Protein AF-0000000083140734 (afdb_homodimer)

Solvent-accessible surface area (backbone atoms only — not comparable to full-atom values): 7459 Å² total; per-residue (Å²): 128,75,40,41,17,62,40,84,56,86,59,74,56,83,69,92,53,97,41,69,47,30,37,29,59,38,51,47,49,22,58,76,63,70,53,37,50,65,49,70,80,43,51,71,72,52,38,72,68,70,56,35,38,57,66,48,47,32,39,71,71,64,70,94,128,78,44,43,18,56,40,85,54,85,59,71,57,83,69,93,52,99,40,68,48,29,40,31,58,39,52,47,49,21,60,75,62,70,52,39,50,67,49,69,78,43,52,72,72,50,39,71,68,70,56,35,38,56,66,48,47,31,40,69,69,64,71,94

Structure (mmCIF, N/CA/C/O backbone):
data_AF-0000000083140734-model_v1
#
loop_
_entity.id
_entity.type
_entity.pdbx_description
1 polymer 'Cytosolic protein'
#
loop_
_atom_site.group_PDB
_atom_site.id
_atom_site.type_symbol
_atom_site.label_atom_id
_atom_site.label_alt_id
_atom_site.label_comp_id
_atom_site.label_asym_id
_atom_site.label_entity_id
_atom_site.label_seq_id
_atom_site.pdbx_PDB_ins_code
_atom_site.Cartn_x
_atom_site.Cartn_y
_atom_site.Cartn_z
_atom_site.occupancy
_atom_site.B_iso_or_equiv
_atom_site.auth_seq_id
_atom_site.auth_comp_id
_atom_site.auth_asym_id
_atom_site.auth_atom_id
_atom_site.pdbx_PDB_model_num
ATOM 1 N N . MET A 1 1 ? 3.059 18.875 15.391 1 32.5 1 MET A N 1
ATOM 2 C CA . MET A 1 1 ? 3.262 19.062 13.953 1 32.5 1 MET A CA 1
ATOM 3 C C . MET A 1 1 ? 2.398 18.109 13.141 1 32.5 1 MET A C 1
ATOM 5 O O . MET A 1 1 ? 2.484 16.891 13.32 1 32.5 1 MET A O 1
ATOM 9 N N . GLU A 1 2 ? 1.139 18.578 12.766 1 37.41 2 GLU A N 1
ATOM 10 C CA . GLU A 1 2 ? 0.227 17.781 11.945 1 37.41 2 GLU A CA 1
ATOM 11 C C . GLU A 1 2 ? 0.958 17.141 10.773 1 37.41 2 GLU A C 1
ATOM 13 O O . GLU A 1 2 ? 1.62 17.844 9.992 1 37.41 2 GLU A O 1
ATOM 18 N N . ILE A 1 3 ? 1.599 16.125 10.969 1 43.81 3 ILE A N 1
ATOM 19 C CA . ILE A 1 3 ? 2.227 15.508 9.805 1 43.81 3 ILE A CA 1
ATOM 20 C C . ILE A 1 3 ? 1.238 15.469 8.648 1 43.81 3 ILE A C 1
ATOM 22 O O . ILE A 1 3 ? 0.133 14.938 8.781 1 43.81 3 ILE A O 1
ATOM 26 N N . LYS A 1 4 ? 1.032 16.484 7.848 1 48.22 4 LYS A N 1
ATOM 27 C CA . LYS A 1 4 ? 0.263 16.594 6.613 1 48.22 4 LYS A CA 1
ATOM 28 C C . LYS A 1 4 ? 0.543 15.406 5.688 1 48.22 4 LYS A C 1
ATOM 30 O O . LYS A 1 4 ? 1.701 15.078 5.418 1 48.22 4 LYS A O 1
ATOM 35 N N . CYS A 1 5 ? -0.295 14.383 5.82 1 57 5 CYS A N 1
ATOM 36 C CA . CYS A 1 5 ? -0.163 13.367 4.785 1 57 5 CYS A CA 1
ATOM 37 C C . CYS A 1 5 ? -0.336 13.977 3.398 1 57 5 CYS A C 1
ATOM 39 O O . CYS A 1 5 ? -1.462 14.141 2.926 1 57 5 CYS A O 1
ATOM 41 N N . ASP A 1 6 ? 0.437 14.914 3.076 1 62.72 6 ASP A N 1
ATOM 42 C CA . ASP A 1 6 ? 0.19 15.562 1.79 1 62.72 6 ASP A CA 1
ATOM 43 C C . ASP A 1 6 ? 0.607 14.656 0.634 1 62.72 6 ASP A C 1
ATOM 45 O O . ASP A 1 6 ? 1.798 14.508 0.349 1 62.72 6 ASP A O 1
ATOM 49 N N . ASN A 1 7 ? -0.376 13.766 0.309 1 72.69 7 ASN A N 1
ATOM 50 C CA . ASN A 1 7 ? -0.121 13.109 -0.972 1 72.69 7 ASN A CA 1
ATOM 51 C C . ASN A 1 7 ? -0.003 14.133 -2.104 1 72.69 7 ASN A C 1
ATOM 53 O O . ASN A 1 7 ? -1.012 14.648 -2.586 1 72.69 7 ASN A O 1
ATOM 57 N N . LYS A 1 8 ? 1.14 14.492 -2.357 1 74.56 8 LYS A N 1
ATOM 58 C CA . LYS A 1 8 ? 1.364 15.445 -3.438 1 74.56 8 LYS A CA 1
ATOM 59 C C . LYS A 1 8 ? 1.229 14.781 -4.801 1 74.56 8 LYS A C 1
ATOM 61 O O . LYS A 1 8 ? 1.163 15.461 -5.828 1 74.56 8 LYS A O 1
ATOM 66 N N . ARG A 1 9 ? 1.072 13.5 -4.68 1 78.81 9 ARG A N 1
ATOM 67 C CA . ARG A 1 9 ? 0.926 12.75 -5.926 1 78.81 9 ARG A CA 1
ATOM 68 C C . ARG A 1 9 ? -0.543 12.477 -6.23 1 78.81 9 ARG A C 1
ATOM 70 O O . ARG A 1 9 ? -1.373 12.43 -5.32 1 78.81 9 ARG A O 1
ATOM 77 N N . ASN A 1 10 ? -0.714 12.359 -7.559 1 81.94 10 ASN A N 1
ATOM 78 C CA . ASN A 1 10 ? -2.064 11.992 -7.969 1 81.94 10 ASN A CA 1
ATOM 79 C C . ASN A 1 10 ? -2.406 10.562 -7.551 1 81.94 10 ASN A C 1
ATOM 81 O O . ASN A 1 10 ? -1.622 9.641 -7.773 1 81.94 10 ASN A O 1
ATOM 85 N N . CYS A 1 11 ? -3.438 10.523 -6.809 1 88.88 11 CYS A N 1
ATOM 86 C CA . CYS A 1 11 ? -4.027 9.219 -6.527 1 88.88 11 CYS A CA 1
ATOM 87 C C . CYS A 1 11 ? -4.785 8.695 -7.738 1 88.88 11 CYS A C 1
ATOM 89 O O . CYS A 1 11 ? -5.805 9.266 -8.133 1 88.88 11 CYS A O 1
ATOM 91 N N . PRO A 1 12 ? -4.367 7.633 -8.273 1 88.81 12 PRO A N 1
ATOM 92 C CA . PRO A 1 12 ? -4.902 7.199 -9.57 1 88.81 12 PRO A CA 1
ATOM 93 C C . PRO A 1 12 ? -6.199 6.406 -9.438 1 88.81 12 PRO A C 1
ATOM 95 O O . PRO A 1 12 ? -6.754 5.949 -10.438 1 88.81 12 PRO A O 1
ATOM 98 N N . CYS A 1 13 ? -6.688 6.273 -8.289 1 90.62 13 CYS A N 1
ATOM 99 C CA . CYS A 1 13 ? -7.918 5.508 -8.141 1 90.62 13 CYS A CA 1
ATOM 100 C C . CYS A 1 13 ? -9.062 6.172 -8.898 1 90.62 13 CYS A C 1
ATOM 102 O O . CYS A 1 13 ? -9.172 7.398 -8.922 1 90.62 13 CYS A O 1
ATOM 104 N N . THR A 1 14 ? -9.867 5.305 -9.477 1 84 14 THR A N 1
ATOM 105 C CA . THR A 1 14 ? -10.977 5.848 -10.258 1 84 14 THR A CA 1
ATOM 106 C C . THR A 1 14 ? -12.273 5.824 -9.445 1 84 14 THR A C 1
ATOM 108 O O . THR A 1 14 ? -13.25 6.477 -9.812 1 84 14 THR A O 1
ATOM 111 N N . TYR A 1 15 ? -12.148 5.062 -8.461 1 83.81 15 TYR A N 1
ATOM 112 C CA . TYR A 1 15 ? -13.281 5 -7.543 1 83.81 15 TYR A CA 1
ATOM 113 C C . TYR A 1 15 ? -13.281 6.195 -6.598 1 83.81 15 TYR A C 1
ATOM 115 O O . TYR A 1 15 ? -12.227 6.617 -6.113 1 83.81 15 TYR A O 1
ATOM 123 N N . ASP A 1 16 ? -14.555 6.777 -6.5 1 84.44 16 ASP A N 1
ATOM 124 C CA . ASP A 1 16 ? -14.688 7.871 -5.543 1 84.44 16 ASP A CA 1
ATOM 125 C C . ASP A 1 16 ? -14.75 7.344 -4.113 1 84.44 16 ASP A C 1
ATOM 127 O O . ASP A 1 16 ? -15.719 6.684 -3.729 1 84.44 16 ASP A O 1
ATOM 131 N N . CYS A 1 17 ? -13.664 7.535 -3.373 1 89.06 17 CYS A N 1
ATOM 132 C CA . CYS A 1 17 ? -13.617 7.09 -1.985 1 89.06 17 CYS A CA 1
ATOM 133 C C . CYS A 1 17 ? -13.266 8.242 -1.054 1 89.06 17 CYS A C 1
ATOM 135 O O . CYS A 1 17 ? -12.602 9.195 -1.465 1 89.06 17 CYS A O 1
ATOM 137 N N . PRO A 1 18 ? -13.727 8.164 0.2 1 89.25 18 PRO A N 1
ATOM 138 C CA . PRO A 1 18 ? -13.469 9.266 1.13 1 89.25 18 PRO A CA 1
ATOM 139 C C . PRO A 1 18 ? -12 9.383 1.512 1 89.25 18 PRO A C 1
ATOM 141 O O . PRO A 1 18 ? -11.594 10.383 2.117 1 89.25 18 PRO A O 1
ATOM 144 N N . ARG A 1 19 ? -11.211 8.461 1.058 1 89.56 19 ARG A N 1
ATOM 145 C CA . ARG A 1 19 ? -9.805 8.461 1.453 1 89.56 19 ARG A CA 1
ATOM 146 C C . ARG A 1 19 ? -8.906 8.812 0.273 1 89.56 19 ARG A C 1
ATOM 148 O O . ARG A 1 19 ? -7.691 8.594 0.326 1 89.56 19 ARG A O 1
ATOM 155 N N . HIS A 1 20 ? -9.539 9.281 -0.764 1 89.19 20 HIS A N 1
ATOM 156 C CA . HIS A 1 20 ? -8.766 9.672 -1.936 1 89.19 20 HIS A CA 1
ATOM 157 C C . HIS A 1 20 ? -7.707 10.711 -1.571 1 89.19 20 HIS A C 1
ATOM 159 O O . HIS A 1 20 ? -8.016 11.742 -0.975 1 89.19 20 HIS A O 1
ATOM 165 N N . GLY A 1 21 ? -6.434 10.305 -1.836 1 86.56 21 GLY A N 1
ATOM 166 C CA . GLY A 1 21 ? -5.34 11.242 -1.615 1 86.56 21 GLY A CA 1
ATOM 167 C C . GLY A 1 21 ? -4.879 11.289 -0.172 1 86.56 21 GLY A C 1
ATOM 168 O O . GLY A 1 21 ? -3.936 12.008 0.159 1 86.56 21 GLY A O 1
ATOM 169 N N . LYS A 1 22 ? -5.566 10.547 0.668 1 88 22 LYS A N 1
ATOM 170 C CA . LYS A 1 22 ? -5.211 10.461 2.082 1 88 22 LYS A CA 1
ATOM 171 C C . LYS A 1 22 ? -4.547 9.125 2.406 1 88 22 LYS A C 1
ATOM 173 O O . LYS A 1 22 ? -5.176 8.242 2.992 1 88 22 LYS A O 1
ATOM 178 N N . CYS A 1 23 ? -3.359 9.094 2.207 1 92.25 23 CYS A N 1
ATOM 179 C CA . CYS A 1 23 ? -2.633 7.828 2.195 1 92.25 23 CYS A CA 1
ATOM 180 C C . CYS A 1 23 ? -2.701 7.145 3.557 1 92.25 23 CYS A C 1
ATOM 182 O O . CYS A 1 23 ? -2.84 5.922 3.637 1 92.25 23 CYS A O 1
ATOM 184 N N . CYS A 1 24 ? -2.557 7.906 4.648 1 91.12 24 CYS A N 1
ATOM 185 C CA . CYS A 1 24 ? -2.617 7.289 5.969 1 91.12 24 CYS A CA 1
ATOM 186 C C . CYS A 1 24 ? -3.967 6.617 6.195 1 91.12 24 CYS A C 1
ATOM 188 O O . CYS A 1 24 ? -4.027 5.477 6.656 1 91.12 24 CYS A O 1
ATOM 190 N N . ALA A 1 25 ? -4.938 7.309 5.844 1 90.12 25 ALA A N 1
ATOM 191 C CA . ALA A 1 25 ? -6.273 6.742 6.012 1 90.12 25 ALA A CA 1
ATOM 192 C C . ALA A 1 25 ? -6.508 5.582 5.047 1 90.12 25 ALA A C 1
ATOM 194 O O . ALA A 1 25 ? -7.145 4.59 5.406 1 90.12 25 ALA A O 1
ATOM 195 N N . CYS A 1 26 ? -6.039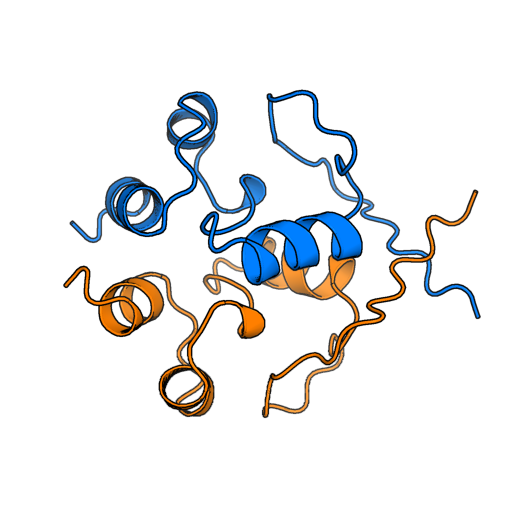 5.699 3.826 1 92.69 26 CYS A N 1
ATOM 196 C CA . CYS A 1 26 ? -6.184 4.676 2.795 1 92.69 26 CYS A 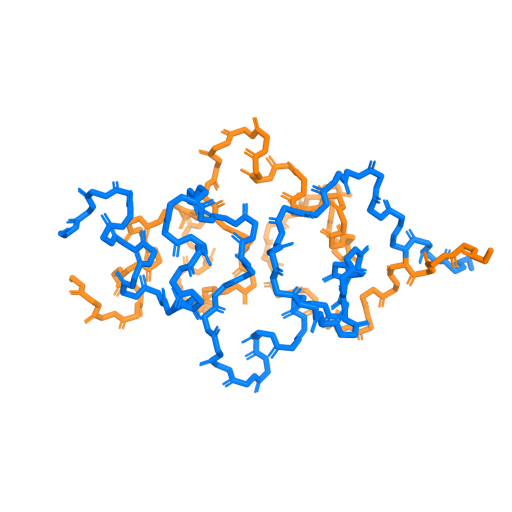CA 1
ATOM 197 C C . CYS A 1 26 ? -5.457 3.395 3.191 1 92.69 26 CYS A C 1
ATOM 199 O O . CYS A 1 26 ? -6.055 2.316 3.197 1 92.69 26 CYS A O 1
ATOM 201 N N . VAL A 1 27 ? -4.266 3.572 3.594 1 93.88 27 VAL A N 1
ATOM 202 C CA . VAL A 1 27 ? -3.453 2.434 4.008 1 93.88 27 VAL A CA 1
ATOM 203 C C . VAL A 1 27 ? -4.082 1.767 5.227 1 93.88 27 VAL A C 1
ATOM 205 O O . VAL A 1 27 ? -4.246 0.544 5.262 1 93.88 27 VAL A O 1
ATOM 208 N N . ALA A 1 28 ? -4.465 2.521 6.152 1 91.56 28 ALA A N 1
ATOM 209 C CA . ALA A 1 28 ? -5.078 1.973 7.359 1 91.56 28 ALA A CA 1
ATOM 210 C C . ALA A 1 28 ? -6.34 1.181 7.02 1 91.56 28 ALA A C 1
ATOM 212 O O . ALA A 1 28 ? -6.566 0.101 7.57 1 91.56 28 ALA A O 1
ATOM 213 N N . HIS A 1 29 ? -7.117 1.708 6.191 1 93.31 29 HIS A N 1
ATOM 214 C CA . HIS A 1 29 ? -8.359 1.045 5.816 1 93.31 29 HIS A CA 1
ATOM 215 C C . HIS A 1 29 ? -8.094 -0.32 5.191 1 93.31 29 HIS A C 1
ATOM 217 O O . HIS A 1 29 ? -8.719 -1.313 5.562 1 93.31 29 HIS A O 1
ATOM 223 N N . HIS A 1 30 ? -7.238 -0.376 4.227 1 95.69 30 HIS A N 1
ATOM 224 C CA . HIS A 1 30 ? -6.926 -1.627 3.545 1 95.69 30 HIS A CA 1
ATOM 225 C C . HIS A 1 30 ? -6.305 -2.637 4.504 1 95.69 30 HIS A C 1
ATOM 227 O O . HIS A 1 30 ? -6.633 -3.824 4.461 1 95.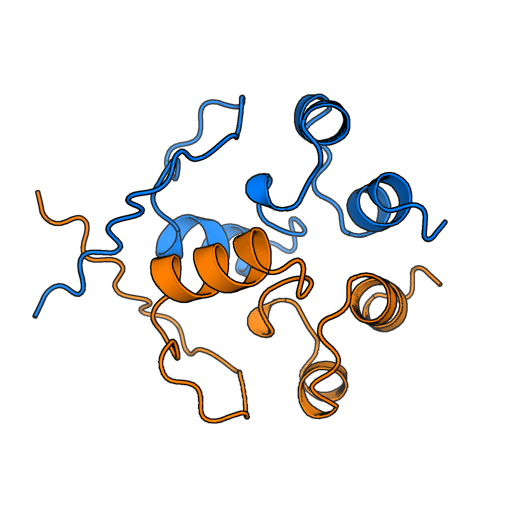69 30 HIS A O 1
ATOM 233 N N . ARG A 1 31 ? -5.488 -2.166 5.367 1 92.75 31 ARG A N 1
ATOM 234 C CA . ARG A 1 31 ? -4.879 -3.043 6.363 1 92.75 31 ARG A CA 1
ATOM 235 C C . ARG A 1 31 ? -5.93 -3.584 7.328 1 92.75 31 ARG A C 1
ATOM 237 O O . ARG A 1 31 ? -5.984 -4.789 7.582 1 92.75 31 ARG A O 1
ATOM 244 N N . ASP A 1 32 ? -6.738 -2.73 7.812 1 91.56 32 ASP A N 1
ATOM 245 C CA . ASP A 1 32 ? -7.621 -3.051 8.93 1 91.56 32 ASP A CA 1
ATOM 246 C C . ASP A 1 32 ? -8.797 -3.912 8.477 1 91.56 32 ASP A C 1
ATOM 248 O O . ASP A 1 32 ? -9.391 -4.641 9.273 1 91.56 32 ASP A O 1
ATOM 252 N N . HIS A 1 33 ? -9.078 -3.877 7.238 1 94.06 33 HIS A N 1
ATOM 253 C CA . HIS A 1 33 ? -10.258 -4.59 6.766 1 94.06 33 HIS A CA 1
ATOM 254 C C . HIS A 1 33 ? -9.867 -5.762 5.871 1 94.06 33 HIS A C 1
ATOM 256 O O . HIS A 1 33 ? -10.727 -6.395 5.258 1 94.06 33 HIS A O 1
ATOM 262 N N . ASN A 1 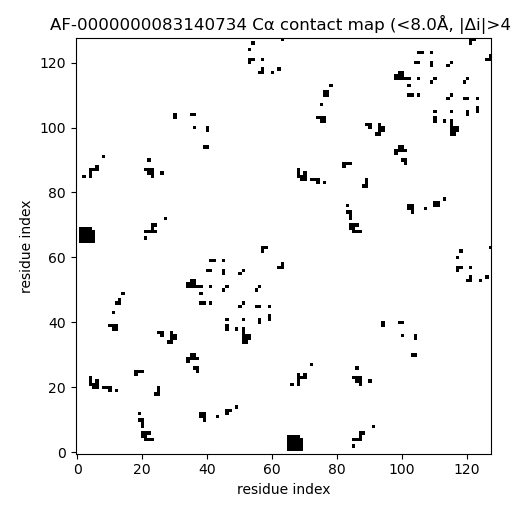34 ? -8.586 -5.977 5.707 1 92.44 34 ASN A N 1
ATOM 263 C CA . ASN A 1 34 ? -8.086 -7.043 4.848 1 92.44 34 ASN A CA 1
ATOM 264 C C . ASN A 1 34 ? -8.633 -6.926 3.428 1 92.44 34 ASN A C 1
ATOM 266 O O . ASN A 1 34 ? -9.125 -7.902 2.865 1 92.44 34 ASN A O 1
ATOM 270 N N . GLU A 1 35 ? -8.68 -5.707 2.984 1 94.06 35 GLU A N 1
ATOM 271 C CA . GLU A 1 35 ? -9.203 -5.406 1.654 1 94.06 35 GLU A CA 1
ATOM 272 C C . GLU A 1 35 ? -8.078 -5.262 0.636 1 94.06 35 GLU A C 1
ATOM 274 O O . GLU A 1 35 ? -8.141 -4.41 -0.251 1 94.06 35 GLU A O 1
ATOM 279 N N . GLY A 1 36 ? -6.965 -6.016 0.837 1 96.62 36 GLY A N 1
ATOM 280 C CA . GLY A 1 36 ? -5.848 -5.969 -0.093 1 96.62 36 GLY A CA 1
ATOM 281 C C . GLY A 1 36 ? -4.977 -4.738 0.08 1 96.62 36 GLY A C 1
ATOM 282 O O . GLY A 1 36 ? -4.652 -4.355 1.206 1 96.62 36 GLY A O 1
ATOM 283 N N . VAL A 1 37 ? -4.531 -4.234 -1.13 1 98 37 VAL A N 1
ATOM 284 C CA . VAL A 1 37 ? -3.609 -3.102 -1.085 1 98 37 VAL A CA 1
ATOM 285 C C . VAL A 1 37 ? -4.223 -1.906 -1.81 1 98 37 VAL A C 1
ATOM 287 O O . VAL A 1 37 ? -5.172 -2.061 -2.582 1 98 37 VAL A O 1
ATOM 290 N N . PRO A 1 38 ? -3.721 -0.705 -1.53 1 96.31 38 PRO A N 1
ATOM 291 C CA . PRO A 1 38 ? -4.238 0.481 -2.219 1 96.31 38 PRO A CA 1
ATOM 292 C C . PRO A 1 38 ? -4.23 0.333 -3.738 1 96.31 38 PRO A C 1
ATOM 294 O O . PRO A 1 38 ? -3.316 -0.279 -4.297 1 96.31 38 PRO A O 1
ATOM 297 N N . GLY A 1 39 ? -5.203 0.939 -4.32 1 96.5 39 GLY A N 1
ATOM 298 C CA . GLY A 1 39 ? -5.383 0.841 -5.762 1 96.5 39 GLY A CA 1
ATOM 299 C C . GLY A 1 39 ? -4.207 1.39 -6.547 1 96.5 39 GLY A C 1
ATOM 300 O O . GLY A 1 39 ? -3.955 0.962 -7.676 1 96.5 39 GLY A O 1
ATOM 301 N N . CYS A 1 40 ? -3.445 2.246 -5.91 1 95.5 40 CYS A N 1
ATOM 302 C CA . CYS A 1 40 ? -2.375 2.928 -6.625 1 95.5 40 CYS A CA 1
ATOM 303 C C . CYS A 1 40 ? -1.205 1.986 -6.887 1 95.5 40 CYS A C 1
ATOM 305 O O . CYS A 1 40 ? -0.244 2.354 -7.562 1 95.5 40 CYS A O 1
ATOM 307 N N . PHE A 1 41 ? -1.28 0.752 -6.449 1 97.06 41 PHE A N 1
ATOM 308 C CA . PHE A 1 41 ? -0.236 -0.231 -6.711 1 97.06 41 PHE A CA 1
ATOM 309 C C . PHE A 1 41 ? -0.601 -1.104 -7.906 1 97.06 41 PHE A C 1
ATOM 311 O O . PHE A 1 41 ? 0.202 -1.931 -8.344 1 97.06 41 PHE A O 1
ATOM 318 N N . PHE A 1 42 ? -1.78 -0.894 -8.438 1 97 42 PHE A N 1
ATOM 319 C CA . PHE A 1 42 ? -2.27 -1.639 -9.586 1 97 42 PHE A CA 1
ATOM 320 C C . PHE A 1 42 ? -2.041 -0.855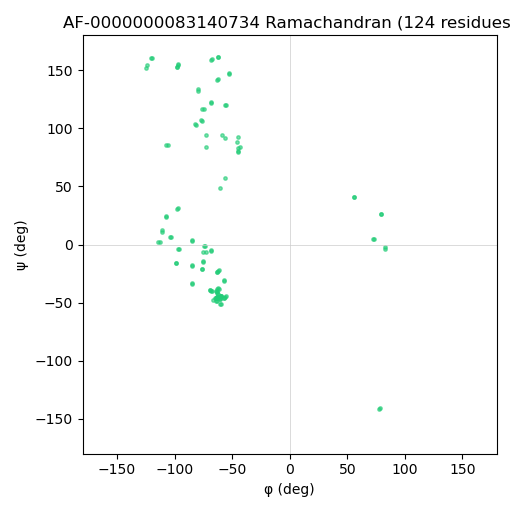 -10.875 1 97 42 PHE A C 1
ATOM 322 O O . PHE A 1 42 ? -1.909 0.371 -10.844 1 97 42 PHE A O 1
ATOM 329 N N . SER A 1 43 ? -1.948 -1.645 -11.969 1 96.06 43 SER A N 1
ATOM 330 C CA . SER A 1 43 ? -2.043 -0.958 -13.25 1 96.06 43 SER A CA 1
ATOM 331 C C . SER A 1 43 ? -3.395 -0.272 -13.414 1 96.06 43 SER A C 1
ATOM 333 O O . SER A 1 43 ? -4.352 -0.6 -12.711 1 96.06 43 SER A O 1
ATOM 335 N N . LYS A 1 44 ? -3.371 0.624 -14.32 1 94.38 44 LYS A N 1
ATOM 336 C CA . LYS A 1 44 ? -4.621 1.324 -14.594 1 94.38 44 LYS A CA 1
ATOM 337 C C . LYS A 1 44 ? -5.738 0.343 -14.945 1 94.38 44 LYS A C 1
ATOM 339 O O . LYS A 1 44 ? -6.867 0.48 -14.469 1 94.38 44 LYS A O 1
ATOM 344 N N . GLU A 1 45 ? -5.422 -0.607 -15.781 1 96.06 45 GLU A N 1
ATOM 345 C CA . GLU A 1 45 ? -6.41 -1.587 -16.234 1 96.06 45 GLU A CA 1
ATOM 346 C C . GLU A 1 45 ? -6.898 -2.445 -15.07 1 96.06 45 GLU A C 1
ATOM 348 O O . GLU A 1 45 ? -8.102 -2.666 -14.922 1 96.06 45 GLU A O 1
ATOM 353 N N . ALA A 1 46 ? -6.051 -2.889 -14.32 1 96.75 46 ALA A N 1
ATOM 354 C CA . ALA A 1 46 ? -6.43 -3.73 -13.188 1 96.75 46 ALA A CA 1
ATOM 355 C C . ALA A 1 46 ? -7.203 -2.932 -12.141 1 96.75 46 ALA A C 1
ATOM 357 O O . ALA A 1 46 ? -8.195 -3.414 -11.594 1 96.75 46 ALA A O 1
ATOM 358 N N . GLU A 1 47 ? -6.766 -1.639 -11.875 1 96.5 47 GLU A N 1
ATOM 359 C CA . GLU A 1 47 ? -7.438 -0.795 -10.891 1 96.5 47 GLU A CA 1
ATOM 360 C C . GLU A 1 47 ? -8.875 -0.504 -11.305 1 96.5 47 GLU A C 1
ATOM 362 O O . GLU A 1 47 ? -9.758 -0.375 -10.453 1 96.5 47 GLU A O 1
ATOM 367 N N . ALA A 1 48 ? -9.141 -0.592 -12.562 1 94.62 48 ALA A N 1
ATOM 368 C CA . ALA A 1 48 ? -10.461 -0.252 -13.086 1 94.62 48 ALA A CA 1
ATOM 369 C C . ALA A 1 48 ? -11.477 -1.351 -12.766 1 94.62 48 ALA A C 1
ATOM 371 O O . ALA A 1 48 ? -12.688 -1.131 -12.852 1 94.62 48 ALA A O 1
ATOM 372 N N . THR A 1 49 ? -10.992 -2.473 -12.383 1 95.75 49 THR A N 1
ATOM 373 C CA . THR A 1 49 ? -11.898 -3.561 -12.016 1 95.75 49 THR A CA 1
ATOM 374 C C . THR A 1 49 ? -12.328 -3.436 -10.562 1 95.75 49 THR A C 1
ATOM 376 O O . THR A 1 49 ? -13.273 -4.102 -10.133 1 95.75 49 THR A O 1
ATOM 379 N N . TYR A 1 50 ? -11.648 -2.691 -9.75 1 94.88 50 TYR A N 1
ATOM 380 C CA . TYR A 1 50 ? -11.906 -2.41 -8.344 1 94.88 50 TYR A CA 1
ATOM 381 C C . TYR A 1 50 ? -11.594 -3.625 -7.477 1 94.88 50 TYR A C 1
ATOM 383 O O . TYR A 1 50 ? -11.883 -3.633 -6.277 1 94.88 50 TYR A O 1
ATOM 391 N N . ASP A 1 51 ? -11.055 -4.672 -8.125 1 96.19 51 ASP A N 1
ATOM 392 C CA . ASP A 1 51 ? -10.547 -5.789 -7.344 1 96.19 51 ASP A CA 1
ATOM 393 C C . ASP A 1 51 ? -9.133 -5.5 -6.828 1 96.19 51 ASP A C 1
ATOM 395 O O . ASP A 1 51 ? -8.156 -5.656 -7.562 1 96.19 51 ASP A O 1
ATOM 399 N N . ARG A 1 52 ? -9.055 -5.18 -5.57 1 96.94 52 ARG A N 1
ATOM 400 C CA . ARG A 1 52 ? -7.77 -4.773 -5.016 1 96.94 52 ARG A CA 1
ATOM 401 C C . ARG A 1 52 ? -7.199 -5.855 -4.105 1 96.94 52 ARG A C 1
ATOM 403 O O . ARG A 1 52 ? -6.383 -5.57 -3.229 1 96.94 52 ARG A O 1
ATOM 410 N N . SER A 1 53 ? -7.629 -7.102 -4.355 1 97.88 53 SER A N 1
ATOM 411 C CA . SER A 1 53 ? -7.113 -8.242 -3.613 1 97.88 53 SER A CA 1
ATOM 412 C C . SER A 1 53 ? -5.648 -8.508 -3.953 1 97.88 53 SER A C 1
ATOM 414 O O . SER A 1 53 ? -5.168 -8.102 -5.012 1 97.88 53 SER A O 1
ATOM 416 N N . ILE A 1 54 ? -5.062 -9.156 -3.109 1 98.06 54 ILE A N 1
ATOM 417 C CA . ILE A 1 54 ? -3.67 -9.523 -3.35 1 98.06 54 ILE A CA 1
ATOM 418 C C . ILE A 1 54 ? -3.576 -10.43 -4.574 1 98.06 54 ILE A C 1
ATOM 420 O O . ILE A 1 54 ? -2.629 -10.336 -5.355 1 98.06 54 ILE A O 1
ATOM 424 N N . LYS A 1 55 ? -4.512 -11.336 -4.688 1 98.19 55 LYS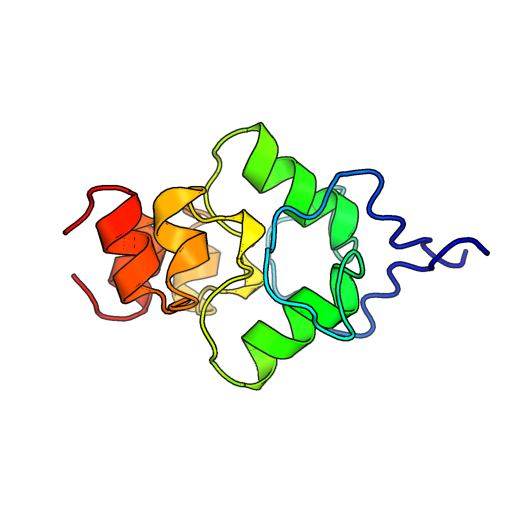 A N 1
ATOM 425 C CA . LYS A 1 55 ? -4.547 -12.195 -5.867 1 98.19 55 LYS A CA 1
ATOM 426 C C . LYS A 1 55 ? -4.633 -11.367 -7.148 1 98.19 55 LYS A C 1
ATOM 428 O O . LYS A 1 55 ? -3.922 -11.648 -8.117 1 98.19 55 LYS A O 1
ATOM 433 N N . ALA A 1 56 ? -5.48 -10.422 -7.152 1 98.31 56 ALA A N 1
ATOM 434 C CA . ALA A 1 56 ? -5.609 -9.555 -8.32 1 98.31 56 ALA A CA 1
ATOM 435 C C . ALA A 1 56 ? -4.312 -8.789 -8.578 1 98.31 56 ALA A C 1
ATOM 437 O O . ALA A 1 56 ? -3.938 -8.578 -9.734 1 98.31 56 ALA A O 1
ATOM 438 N N . LEU A 1 57 ? -3.65 -8.383 -7.508 1 98.31 57 LEU A N 1
ATOM 439 C CA . LEU A 1 57 ? -2.367 -7.703 -7.656 1 98.31 57 LEU A CA 1
ATOM 440 C C . LEU A 1 57 ? -1.333 -8.633 -8.289 1 98.31 57 LEU A C 1
ATOM 442 O O . LEU A 1 57 ? -0.597 -8.227 -9.188 1 98.31 57 LEU A O 1
ATOM 446 N N . ALA A 1 58 ? -1.325 -9.805 -7.793 1 98.06 58 ALA A N 1
ATOM 447 C CA . ALA A 1 58 ? -0.383 -10.789 -8.32 1 98.06 58 ALA A CA 1
ATOM 448 C C . ALA A 1 58 ? -0.632 -11.047 -9.805 1 98.06 58 ALA A C 1
ATOM 450 O O . ALA A 1 58 ? 0.312 -11.141 -10.594 1 98.06 58 ALA A O 1
ATOM 451 N N . LYS A 1 59 ? -1.798 -11.195 -10.164 1 98.5 59 LYS A N 1
ATOM 452 C CA . LYS A 1 59 ? -2.156 -11.375 -11.57 1 98.5 59 LYS A CA 1
ATOM 453 C C . LYS A 1 59 ? -1.738 -10.172 -12.406 1 98.5 59 LYS A C 1
ATOM 455 O O . LYS A 1 59 ? -1.161 -10.32 -13.484 1 98.5 59 LYS A O 1
ATOM 460 N N . ASP A 1 60 ? -2.039 -9.031 -11.93 1 98.06 60 ASP A N 1
ATOM 461 C CA . ASP A 1 60 ? -1.746 -7.777 -12.617 1 98.06 60 ASP A CA 1
ATOM 462 C C . ASP A 1 60 ? -0.254 -7.648 -12.914 1 98.06 60 ASP A C 1
ATOM 464 O O . ASP A 1 60 ? 0.135 -7.051 -13.914 1 98.06 60 ASP A O 1
ATOM 468 N N . HIS A 1 61 ? 0.559 -8.242 -12.047 1 97.5 61 HIS A N 1
ATOM 469 C CA . HIS A 1 61 ? 2.004 -8.102 -12.188 1 97.5 61 HIS A CA 1
ATOM 470 C C . HIS A 1 61 ? 2.631 -9.367 -12.758 1 97.5 61 HIS A C 1
ATOM 472 O O . HIS A 1 61 ? 3.854 -9.531 -12.719 1 97.5 61 HIS A O 1
ATOM 478 N N . GLY A 1 62 ? 1.804 -10.305 -13.148 1 96.44 62 GLY A N 1
ATOM 479 C CA . GLY A 1 62 ? 2.281 -11.453 -13.906 1 96.44 62 GLY A CA 1
ATOM 480 C C . GLY A 1 62 ? 2.934 -12.508 -13.031 1 96.44 62 GLY A C 1
ATOM 481 O O . GLY A 1 62 ? 3.807 -13.25 -13.5 1 96.44 62 GLY A O 1
ATOM 482 N N . ILE A 1 63 ? 2.527 -12.508 -11.867 1 95.88 63 ILE A N 1
ATOM 483 C CA . ILE A 1 63 ? 3.066 -13.516 -10.961 1 95.88 63 ILE A CA 1
ATOM 484 C C . ILE A 1 63 ? 2.27 -14.812 -11.094 1 95.88 63 ILE A C 1
ATOM 486 O O . ILE A 1 63 ? 2.826 -15.906 -10.969 1 95.88 63 ILE A O 1
ATOM 490 N N . ILE A 1 64 ? 1.062 -14.688 -11.359 1 94.81 64 ILE A N 1
ATOM 491 C CA . ILE A 1 64 ? 0.18 -15.828 -11.594 1 94.81 64 ILE A CA 1
ATOM 492 C C . ILE A 1 64 ? -0.729 -15.539 -12.789 1 94.81 64 ILE A C 1
ATOM 494 O O . ILE A 1 64 ? -0.917 -14.375 -13.164 1 94.81 64 ILE A O 1
ATOM 498 N N . MET B 1 1 ? -5.812 23.172 4.23 1 32.66 1 MET B N 1
ATOM 499 C CA . MET B 1 1 ? -5.887 22.234 5.336 1 32.66 1 MET B CA 1
ATOM 500 C C . MET B 1 1 ? -4.824 21.141 5.199 1 32.66 1 MET B C 1
ATOM 502 O O . MET B 1 1 ? -4.766 20.453 4.184 1 32.66 1 MET B O 1
ATOM 506 N N . GLU B 1 2 ? -3.615 21.391 5.828 1 37.06 2 GLU B N 1
ATOM 507 C CA . GLU B 1 2 ? -2.512 20.438 5.828 1 37.06 2 GLU B CA 1
ATOM 508 C C . GLU B 1 2 ? -3.004 19.016 6.125 1 37.06 2 GLU B C 1
ATOM 510 O O . GLU B 1 2 ? -3.668 18.797 7.137 1 37.06 2 GLU B O 1
ATOM 515 N N . ILE B 1 3 ? -3.52 18.359 5.215 1 43.12 3 ILE B N 1
ATOM 516 C CA . ILE B 1 3 ? -3.912 16.984 5.508 1 43.12 3 ILE B CA 1
ATOM 517 C C . ILE B 1 3 ? -2.812 16.297 6.312 1 43.12 3 ILE B C 1
ATOM 519 O O . ILE B 1 3 ? -1.655 16.25 5.883 1 43.12 3 ILE B O 1
ATOM 523 N N . LYS B 1 4 ? -2.689 16.391 7.605 1 47.56 4 LYS B N 1
ATOM 524 C CA . LYS B 1 4 ? -1.819 15.664 8.523 1 47.56 4 LYS B CA 1
ATOM 525 C C . LYS B 1 4 ? -1.837 14.164 8.227 1 47.56 4 LYS B C 1
ATOM 527 O O . LYS B 1 4 ? -2.902 13.547 8.188 1 47.56 4 LYS B O 1
ATOM 532 N N . CYS B 1 5 ? -0.931 13.758 7.32 1 55.94 5 CYS B N 1
ATOM 533 C CA . CYS B 1 5 ? -0.825 12.312 7.148 1 55.94 5 CYS B CA 1
ATOM 534 C C . CYS B 1 5 ? -0.411 11.641 8.453 1 55.94 5 CYS B C 1
ATOM 536 O O . CYS B 1 5 ? 0.78 11.445 8.703 1 55.94 5 CYS B O 1
ATOM 538 N N . ASP B 1 6 ? -1.055 11.953 9.531 1 60.94 6 ASP B N 1
ATOM 539 C CA . ASP B 1 6 ? -0.597 11.336 10.781 1 60.94 6 ASP B CA 1
ATOM 540 C C . ASP B 1 6 ? -0.968 9.859 10.828 1 60.94 6 ASP B C 1
ATOM 542 O O . ASP B 1 6 ? -2.15 9.50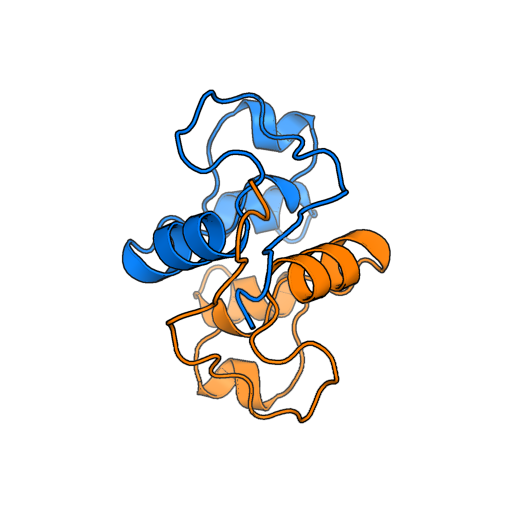8 10.852 1 60.94 6 ASP B O 1
ATOM 546 N N . ASN B 1 7 ? 0.028 9.078 10.383 1 70.44 7 ASN B N 1
ATOM 547 C CA . ASN B 1 7 ? -0.153 7.664 10.695 1 70.44 7 ASN B CA 1
ATOM 548 C C . ASN B 1 7 ? -0.336 7.434 12.195 1 70.44 7 ASN B C 1
ATOM 550 O O . ASN B 1 7 ? 0.634 7.461 12.953 1 70.44 7 ASN B O 1
ATOM 554 N N . LYS B 1 8 ? -1.515 7.441 12.57 1 73.81 8 LYS B N 1
ATOM 555 C CA . LYS B 1 8 ? -1.791 7.199 13.984 1 73.81 8 LYS B CA 1
ATOM 556 C C . LYS B 1 8 ? -1.567 5.73 14.336 1 73.81 8 LYS B C 1
ATOM 558 O O . LYS B 1 8 ? -1.516 5.375 15.516 1 73.81 8 LYS B O 1
ATOM 563 N N . ARG B 1 9 ? -1.319 5.035 13.281 1 77.19 9 ARG B N 1
ATOM 564 C CA . ARG B 1 9 ? -1.087 3.613 13.508 1 77.19 9 ARG B CA 1
ATOM 565 C C . ARG B 1 9 ? 0.406 3.303 13.555 1 77.19 9 ARG B C 1
ATOM 567 O O . ARG B 1 9 ? 1.214 4.027 12.969 1 77.19 9 ARG B O 1
ATOM 574 N N . ASN B 1 10 ? 0.605 2.225 14.32 1 81.56 10 ASN B N 1
ATOM 575 C CA . ASN B 1 10 ? 1.988 1.759 14.344 1 81.56 10 ASN B CA 1
ATOM 576 C C . ASN B 1 10 ? 2.412 1.184 13 1 81.56 10 ASN B C 1
ATOM 578 O O . ASN B 1 10 ? 1.694 0.373 12.414 1 81.56 10 ASN B O 1
ATOM 582 N N . CYS B 1 11 ? 3.424 1.773 12.539 1 88.69 11 CYS B N 1
ATOM 583 C CA . CYS B 1 11 ? 4.086 1.19 11.383 1 88.69 11 CYS B CA 1
ATOM 584 C C . CYS B 1 11 ? 4.918 -0.025 11.781 1 88.69 11 CYS B C 1
ATOM 586 O O . CYS B 1 11 ? 5.914 0.105 12.492 1 88.69 11 CYS B O 1
ATOM 588 N N . PRO B 1 12 ? 4.59 -1.146 11.305 1 89 12 PRO B N 1
ATOM 589 C CA . PRO B 1 12 ? 5.191 -2.377 11.828 1 89 12 PRO B CA 1
ATOM 590 C C . PRO B 1 12 ? 6.531 -2.701 11.172 1 89 12 PRO B C 1
ATOM 592 O O . PRO B 1 12 ? 7.145 -3.725 11.492 1 89 12 PRO B O 1
ATOM 595 N N . CYS B 1 13 ? 6.98 -1.878 10.359 1 90.69 13 CYS B N 1
ATOM 596 C CA . CYS B 1 13 ? 8.258 -2.182 9.711 1 90.69 13 CYS B CA 1
ATOM 597 C C . CYS B 1 13 ? 9.383 -2.256 10.734 1 90.69 13 CYS B C 1
ATOM 599 O O . CYS B 1 13 ? 9.414 -1.471 11.688 1 90.69 13 CYS B O 1
ATOM 601 N N . THR B 1 14 ? 10.258 -3.215 10.477 1 84.44 14 THR B N 1
ATOM 602 C CA . THR B 1 14 ? 11.359 -3.383 11.422 1 84.44 14 THR B CA 1
ATOM 603 C C . THR B 1 14 ? 12.625 -2.697 10.914 1 84.44 14 THR B C 1
ATOM 605 O O . THR B 1 14 ? 13.57 -2.49 11.672 1 84.44 14 THR B O 1
ATOM 608 N N . TYR B 1 15 ? 12.508 -2.451 9.68 1 84.19 15 TYR B N 1
ATOM 609 C CA . TYR B 1 15 ? 13.609 -1.712 9.062 1 84.19 15 TYR B CA 1
ATOM 610 C C . TYR B 1 15 ? 13.492 -0.222 9.367 1 84.19 15 TYR B C 1
ATOM 612 O O . TYR B 1 15 ? 12.398 0.348 9.312 1 84.19 15 TYR B O 1
ATOM 620 N N . ASP B 1 16 ? 14.703 0.314 9.812 1 84.25 16 ASP B N 1
ATOM 621 C CA . ASP B 1 16 ? 14.727 1.756 10.047 1 84.25 16 ASP B CA 1
ATOM 622 C C . ASP B 1 16 ? 14.812 2.518 8.727 1 84.25 16 ASP B C 1
ATOM 624 O O . ASP B 1 16 ? 15.836 2.455 8.031 1 84.25 16 ASP B O 1
ATOM 628 N N . CYS B 1 17 ? 13.695 3.139 8.336 1 89.31 17 CYS B N 1
ATOM 629 C CA . CYS B 1 17 ? 13.68 3.916 7.105 1 89.31 17 CYS B CA 1
ATOM 630 C C . CYS B 1 17 ? 13.227 5.348 7.367 1 89.31 17 CYS B C 1
ATOM 632 O O . CYS B 1 17 ? 12.508 5.605 8.336 1 89.31 17 CYS B O 1
ATOM 634 N N . PRO B 1 18 ? 13.641 6.285 6.512 1 89.44 18 PRO B N 1
ATOM 635 C CA . PRO B 1 18 ? 13.281 7.684 6.746 1 89.44 18 PRO B CA 1
ATOM 636 C C . PRO B 1 18 ? 11.789 7.953 6.555 1 89.44 18 PRO B C 1
ATOM 638 O O . PRO B 1 18 ? 11.305 9.023 6.914 1 89.44 18 PRO B O 1
ATOM 641 N N . ARG B 1 19 ? 11.078 6.957 6.117 1 89.62 19 ARG B N 1
ATOM 642 C CA . ARG B 1 19 ? 9.664 7.164 5.82 1 89.62 19 ARG B CA 1
ATOM 643 C C . ARG B 1 19 ? 8.781 6.43 6.824 1 89.62 19 ARG B C 1
ATOM 645 O O . ARG B 1 19 ? 7.578 6.273 6.602 1 89.62 19 ARG B O 1
ATOM 652 N N . HIS B 1 20 ? 9.422 5.965 7.859 1 89.12 20 HIS B N 1
ATOM 653 C CA . HIS B 1 20 ? 8.664 5.273 8.898 1 89.12 20 HIS B CA 1
ATOM 654 C C . HIS B 1 20 ? 7.531 6.145 9.422 1 89.12 20 HIS B C 1
ATOM 656 O O . HIS B 1 20 ? 7.758 7.281 9.836 1 89.12 20 HIS B O 1
ATOM 662 N N . GLY B 1 21 ? 6.305 5.598 9.25 1 86.12 21 GLY B N 1
ATOM 663 C CA . GLY B 1 21 ? 5.152 6.293 9.805 1 86.12 21 GLY B CA 1
ATOM 664 C C . GLY B 1 21 ? 4.645 7.406 8.906 1 86.12 21 GLY B C 1
ATOM 665 O O . GLY B 1 21 ? 3.662 8.078 9.234 1 86.12 21 GLY B O 1
ATOM 666 N N . LYS B 1 22 ? 5.336 7.609 7.801 1 87.88 22 LYS B N 1
ATOM 667 C CA . LYS B 1 22 ? 4.941 8.625 6.828 1 87.88 22 LYS B CA 1
ATOM 668 C C . LYS B 1 22 ? 4.352 7.98 5.574 1 87.88 22 LYS B C 1
ATOM 670 O O . LYS B 1 22 ? 5.012 7.906 4.539 1 87.88 22 LYS B O 1
ATOM 675 N N . CYS B 1 23 ? 3.176 7.727 5.637 1 92.25 23 CYS B N 1
ATOM 676 C CA . CYS B 1 23 ? 2.523 6.867 4.66 1 92.25 23 CYS B CA 1
ATOM 677 C C . CYS B 1 23 ? 2.594 7.477 3.264 1 92.25 23 CYS B C 1
ATOM 679 O O . CYS B 1 23 ? 2.801 6.766 2.279 1 92.25 23 CYS B O 1
ATOM 681 N N . CYS B 1 24 ? 2.371 8.797 3.133 1 91.12 24 CYS B N 1
ATOM 682 C CA . CYS B 1 24 ? 2.436 9.414 1.813 1 91.12 24 CYS B CA 1
ATOM 683 C C . CYS B 1 24 ? 3.816 9.234 1.194 1 91.12 24 CYS B C 1
ATOM 685 O O . CYS B 1 24 ? 3.936 8.867 0.026 1 91.12 24 CYS B O 1
ATOM 687 N N . ALA B 1 25 ? 4.762 9.461 1.993 1 90.38 25 ALA B N 1
ATOM 688 C CA . ALA B 1 25 ? 6.129 9.305 1.494 1 90.38 25 ALA B CA 1
ATOM 689 C C . ALA B 1 25 ? 6.453 7.84 1.23 1 90.38 25 ALA B C 1
ATOM 691 O O . ALA B 1 25 ? 7.137 7.516 0.257 1 90.38 25 ALA B O 1
ATOM 692 N N . CYS B 1 26 ? 6 6.957 2.082 1 92.75 26 CYS B N 1
ATOM 693 C CA . CYS B 1 26 ? 6.234 5.523 1.963 1 92.75 26 CYS B CA 1
ATOM 694 C C . CYS B 1 26 ? 5.582 4.965 0.707 1 92.75 26 CYS B C 1
ATOM 696 O O . CYS B 1 26 ? 6.238 4.316 -0.107 1 92.75 26 CYS B O 1
ATOM 698 N N . VAL B 1 27 ? 4.363 5.316 0.547 1 93.94 27 VAL B N 1
ATOM 699 C CA . VAL B 1 27 ? 3.613 4.855 -0.617 1 93.94 27 VAL B CA 1
ATOM 700 C C . VAL B 1 27 ? 4.25 5.402 -1.892 1 93.94 27 VAL B C 1
ATOM 702 O O . VAL B 1 27 ? 4.484 4.656 -2.846 1 93.94 27 VAL B O 1
ATOM 705 N N . ALA B 1 28 ? 4.562 6.617 -1.881 1 91.88 28 ALA B N 1
ATOM 706 C CA . ALA B 1 28 ? 5.18 7.227 -3.057 1 91.88 28 ALA B CA 1
ATOM 707 C C . ALA B 1 28 ? 6.496 6.535 -3.408 1 91.88 28 ALA B C 1
ATOM 709 O O . ALA B 1 28 ? 6.773 6.277 -4.582 1 91.88 28 ALA B O 1
ATOM 710 N N . HIS B 1 29 ? 7.27 6.277 -2.453 1 93.5 29 HIS B N 1
ATOM 711 C CA . HIS B 1 29 ? 8.562 5.633 -2.68 1 93.5 29 HIS B CA 1
ATOM 712 C C . HIS B 1 29 ? 8.383 4.27 -3.338 1 93.5 29 HIS B C 1
ATOM 714 O O . HIS B 1 29 ? 9.062 3.957 -4.316 1 93.5 29 HIS B O 1
ATOM 720 N N . HIS B 1 30 ? 7.551 3.443 -2.797 1 95.75 30 HIS B N 1
ATOM 721 C CA . HIS B 1 30 ? 7.328 2.105 -3.332 1 95.75 30 HIS B CA 1
ATOM 722 C C . HIS B 1 30 ? 6.75 2.164 -4.742 1 95.75 30 HIS B C 1
ATOM 724 O O . HIS B 1 30 ? 7.152 1.394 -5.617 1 95.75 30 HIS B O 1
ATOM 730 N N . ARG B 1 31 ? 5.871 3.07 -4.949 1 93.19 31 ARG B N 1
ATOM 731 C CA . ARG B 1 31 ? 5.297 3.24 -6.281 1 93.19 31 ARG B CA 1
ATOM 732 C C . ARG B 1 31 ? 6.355 3.693 -7.281 1 93.19 31 ARG B C 1
ATOM 734 O O . ARG B 1 31 ? 6.469 3.131 -8.367 1 93.19 31 ARG B O 1
ATOM 741 N N . ASP B 1 32 ? 7.125 4.652 -6.898 1 92.44 32 ASP B N 1
ATOM 742 C CA . ASP B 1 32 ? 8.008 5.348 -7.828 1 92.44 32 ASP B CA 1
ATOM 743 C C . ASP B 1 32 ? 9.234 4.504 -8.156 1 92.44 32 ASP B C 1
ATOM 745 O O . ASP B 1 32 ? 9.859 4.684 -9.211 1 92.44 32 ASP B O 1
ATOM 749 N N . HIS B 1 33 ? 9.539 3.582 -7.34 1 94.44 33 HIS B N 1
ATOM 750 C CA . HIS B 1 33 ? 10.766 2.82 -7.543 1 94.44 33 HIS B CA 1
ATOM 751 C C . HIS B 1 33 ? 10.461 1.362 -7.871 1 94.44 33 HIS B C 1
ATOM 753 O O . HIS B 1 33 ? 11.375 0.532 -7.93 1 94.44 33 HIS B O 1
ATOM 759 N N . ASN B 1 34 ? 9.188 1.027 -7.973 1 92.69 34 ASN B N 1
ATOM 760 C CA . ASN B 1 34 ? 8.766 -0.341 -8.25 1 92.69 34 ASN B CA 1
ATOM 761 C C . ASN B 1 34 ? 9.336 -1.323 -7.234 1 92.69 34 ASN B C 1
ATOM 763 O O . ASN B 1 34 ? 9.906 -2.35 -7.609 1 92.69 34 ASN B O 1
ATOM 767 N N . GLU B 1 35 ? 9.32 -0.887 -6.02 1 94.06 35 GLU B N 1
ATOM 768 C CA . GLU B 1 35 ? 9.867 -1.682 -4.922 1 94.06 35 GLU B CA 1
ATOM 769 C C . GLU B 1 35 ? 8.758 -2.439 -4.191 1 94.06 35 GLU B C 1
ATOM 771 O O . GLU B 1 35 ? 8.812 -2.6 -2.971 1 94.06 35 GLU B O 1
ATOM 776 N N . GLY B 1 36 ? 7.684 -2.818 -4.918 1 96.69 36 GLY B N 1
ATOM 777 C CA . GLY B 1 36 ? 6.586 -3.559 -4.312 1 96.69 36 GLY B CA 1
ATOM 778 C C . GLY B 1 36 ? 5.648 -2.684 -3.506 1 96.69 36 GLY B C 1
ATOM 779 O O . GLY B 1 36 ? 5.27 -1.597 -3.949 1 96.69 36 GLY B O 1
ATOM 780 N N . VAL B 1 37 ? 5.219 -3.314 -2.338 1 98.06 37 VAL B N 1
ATOM 781 C CA . VAL B 1 37 ? 4.23 -2.604 -1.533 1 98.06 37 VAL B CA 1
ATOM 782 C C . VAL B 1 37 ? 4.793 -2.348 -0.136 1 98.06 37 VAL B C 1
ATOM 784 O O . VAL B 1 37 ? 5.773 -2.975 0.271 1 98.06 37 VAL B O 1
ATOM 787 N N . PRO B 1 38 ? 4.203 -1.392 0.583 1 96.25 38 PRO B N 1
ATOM 788 C CA . PRO B 1 38 ? 4.664 -1.123 1.947 1 96.25 38 PRO B CA 1
ATOM 789 C C . PRO B 1 38 ? 4.711 -2.381 2.812 1 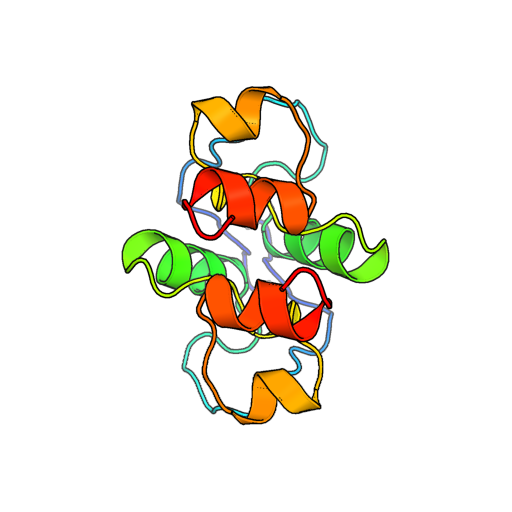96.25 38 PRO B C 1
ATOM 791 O O . PRO B 1 38 ? 3.855 -3.258 2.68 1 96.25 38 PRO B O 1
ATOM 794 N N . GLY B 1 39 ? 5.648 -2.359 3.682 1 96.44 39 GLY B N 1
ATOM 795 C CA . GLY B 1 39 ? 5.875 -3.51 4.543 1 96.44 39 GLY B CA 1
ATOM 796 C C . GLY B 1 39 ? 4.691 -3.83 5.438 1 96.44 39 GLY B C 1
ATOM 797 O O . GLY B 1 39 ? 4.504 -4.98 5.836 1 96.44 39 GLY B O 1
ATOM 798 N N . CYS B 1 40 ? 3.873 -2.848 5.664 1 95.25 40 CYS B N 1
ATOM 799 C CA . CYS B 1 40 ? 2.787 -3.025 6.617 1 95.25 40 CYS B CA 1
ATOM 800 C C . CYS B 1 40 ? 1.686 -3.902 6.035 1 95.25 40 CYS B C 1
ATOM 802 O O . CYS B 1 40 ? 0.731 -4.254 6.734 1 95.25 40 CYS B O 1
ATOM 804 N N . PHE B 1 41 ? 1.822 -4.34 4.812 1 97 41 PHE B N 1
ATOM 805 C CA . PHE B 1 41 ? 0.848 -5.238 4.203 1 97 41 PHE B CA 1
ATOM 806 C C . PHE B 1 41 ? 1.299 -6.688 4.324 1 97 41 PHE B C 1
ATOM 808 O O . PHE B 1 41 ? 0.561 -7.605 3.955 1 97 41 PHE B O 1
ATOM 815 N N . PHE B 1 42 ? 2.475 -6.895 4.855 1 96.94 42 PHE B N 1
ATOM 816 C CA . PHE B 1 42 ? 3.039 -8.227 5.047 1 96.94 42 PHE B CA 1
ATOM 817 C C . PHE B 1 42 ? 2.801 -8.711 6.473 1 96.94 42 PHE B C 1
ATOM 819 O O . PHE B 1 42 ? 2.592 -7.91 7.383 1 96.94 42 PHE B O 1
ATOM 826 N N . SER B 1 43 ? 2.795 -10.062 6.57 1 96.06 43 SER B N 1
ATOM 827 C CA . SER B 1 43 ? 2.881 -10.594 7.926 1 96.06 43 SER B CA 1
ATOM 828 C C . SER B 1 43 ? 4.191 -10.195 8.594 1 96.06 43 SER B C 1
ATOM 830 O O . SER B 1 43 ? 5.145 -9.805 7.918 1 96.06 43 SER B O 1
ATOM 832 N N . LYS B 1 44 ? 4.137 -10.305 9.859 1 94.31 44 LYS B N 1
ATOM 833 C CA . LYS B 1 44 ? 5.352 -9.984 10.602 1 94.31 44 LYS B CA 1
ATOM 834 C C . LYS B 1 44 ? 6.535 -10.812 10.117 1 94.31 44 LYS B C 1
ATOM 836 O O . LYS B 1 44 ? 7.637 -10.289 9.945 1 94.31 44 LYS B O 1
ATOM 841 N N . GLU B 1 45 ? 6.312 -12.078 9.922 1 96.06 45 GLU B N 1
ATOM 842 C CA . GLU B 1 45 ? 7.367 -12.992 9.484 1 96.06 45 GLU B CA 1
ATOM 843 C C . GLU B 1 45 ? 7.875 -12.625 8.094 1 96.06 45 GLU B C 1
ATOM 845 O O . GLU B 1 45 ? 9.086 -12.578 7.863 1 96.06 45 GLU B O 1
ATOM 850 N N . ALA B 1 46 ? 7.031 -12.391 7.25 1 96.81 46 ALA B N 1
ATOM 851 C CA . ALA B 1 46 ? 7.426 -12.055 5.887 1 96.81 46 ALA B CA 1
ATOM 852 C C . ALA B 1 46 ? 8.117 -10.688 5.844 1 96.81 46 ALA B C 1
ATOM 854 O O . ALA B 1 46 ? 9.117 -10.516 5.145 1 96.81 46 ALA B O 1
ATOM 855 N N . GLU B 1 47 ? 7.582 -9.68 6.656 1 96.56 47 GLU B N 1
ATOM 856 C CA . GLU B 1 47 ? 8.172 -8.344 6.68 1 96.56 47 GLU B CA 1
ATOM 857 C C . GLU B 1 47 ? 9.609 -8.383 7.203 1 96.56 47 GLU B C 1
ATOM 859 O O . GLU B 1 47 ? 10.453 -7.602 6.766 1 96.56 47 GLU B O 1
ATOM 864 N N . ALA B 1 48 ? 9.922 -9.383 7.961 1 94.62 48 ALA B N 1
ATOM 865 C CA . ALA B 1 48 ? 11.234 -9.477 8.594 1 94.62 48 ALA B CA 1
ATOM 866 C C . ALA B 1 48 ? 12.297 -9.891 7.574 1 94.62 48 ALA B C 1
ATOM 868 O O . ALA B 1 48 ? 13.5 -9.75 7.832 1 94.62 48 ALA B O 1
ATOM 869 N N . THR B 1 49 ? 11.875 -10.352 6.461 1 95.81 49 THR B N 1
ATOM 870 C CA . THR B 1 49 ? 12.828 -10.719 5.418 1 95.81 49 THR B CA 1
ATOM 871 C C . THR B 1 49 ? 13.219 -9.508 4.582 1 95.81 49 THR B C 1
ATOM 873 O O . THR B 1 49 ? 14.188 -9.555 3.822 1 95.81 49 THR B O 1
ATOM 876 N N . TYR B 1 50 ? 12.461 -8.445 4.609 1 94.88 50 TYR B N 1
ATOM 877 C CA . TYR B 1 50 ? 12.672 -7.172 3.918 1 94.88 50 TYR B CA 1
ATOM 878 C C . TYR B 1 50 ? 12.414 -7.316 2.424 1 94.88 50 TYR B C 1
ATOM 880 O O . TYR B 1 50 ? 12.672 -6.391 1.65 1 94.88 50 TYR B O 1
ATOM 888 N N . ASP B 1 51 ? 11.961 -8.523 2.033 1 96.19 51 ASP B N 1
ATOM 889 C CA . ASP B 1 51 ? 11.492 -8.68 0.658 1 96.19 51 ASP B CA 1
ATOM 890 C C . ASP B 1 51 ? 10.062 -8.18 0.504 1 96.19 51 ASP B C 1
ATOM 892 O O . ASP B 1 51 ? 9.109 -8.898 0.825 1 96.19 51 ASP B O 1
ATOM 896 N N . ARG B 1 52 ? 9.93 -7.027 -0.06 1 96.88 52 ARG B N 1
ATOM 897 C CA . ARG B 1 52 ? 8.602 -6.414 -0.144 1 96.88 52 ARG B CA 1
ATOM 898 C C . ARG B 1 52 ? 8.07 -6.457 -1.571 1 96.88 52 ARG B C 1
ATOM 900 O O . ARG B 1 52 ? 7.207 -5.66 -1.941 1 96.88 52 ARG B O 1
ATOM 907 N N . SER B 1 53 ? 8.586 -7.418 -2.344 1 97.88 53 SER B N 1
ATOM 908 C CA . SER B 1 53 ? 8.117 -7.625 -3.709 1 97.88 53 SER B CA 1
ATOM 909 C C . SER B 1 53 ? 6.684 -8.141 -3.729 1 97.88 53 SER B C 1
ATOM 911 O O . SER B 1 53 ? 6.215 -8.719 -2.746 1 97.88 53 SER B O 1
ATOM 913 N N . ILE B 1 54 ? 6.109 -7.957 -4.789 1 98.12 54 ILE B N 1
ATOM 914 C CA . ILE B 1 54 ? 4.75 -8.461 -4.945 1 98.12 54 ILE B CA 1
ATOM 915 C C . ILE B 1 54 ? 4.75 -9.984 -4.852 1 98.12 54 ILE B C 1
ATOM 917 O O . ILE B 1 54 ? 3.822 -10.578 -4.301 1 98.12 54 ILE B O 1
ATOM 921 N N . LYS B 1 55 ? 5.742 -10.594 -5.445 1 98.19 55 LYS B N 1
ATOM 922 C CA . LYS B 1 55 ? 5.867 -12.047 -5.34 1 98.19 55 LYS B CA 1
ATOM 923 C C . LYS B 1 55 ? 5.938 -12.484 -3.881 1 98.19 55 LYS B C 1
ATOM 925 O O . LYS B 1 55 ? 5.273 -13.445 -3.486 1 98.19 55 LYS B O 1
ATOM 930 N N . ALA B 1 56 ? 6.727 -11.828 -3.127 1 98.31 56 ALA B N 1
ATOM 931 C CA . ALA B 1 56 ? 6.836 -12.148 -1.706 1 98.31 56 ALA B CA 1
ATOM 932 C C . ALA B 1 56 ? 5.5 -11.945 -0.995 1 98.31 56 ALA B C 1
ATOM 934 O O . ALA B 1 56 ? 5.145 -12.711 -0.096 1 98.31 56 ALA B O 1
ATOM 935 N N . LEU B 1 57 ? 4.785 -10.898 -1.39 1 98.31 57 LEU B N 1
ATOM 936 C CA . LEU B 1 57 ? 3.467 -10.664 -0.81 1 98.31 57 LEU B CA 1
ATOM 937 C C . LEU B 1 57 ? 2.512 -11.805 -1.141 1 98.31 57 LEU B C 1
ATOM 939 O O . LEU B 1 57 ? 1.775 -12.273 -0.27 1 98.31 57 LEU B O 1
ATOM 943 N N . ALA B 1 58 ? 2.561 -12.18 -2.363 1 98.06 58 ALA B N 1
ATOM 944 C CA . ALA B 1 58 ? 1.698 -13.273 -2.801 1 98.06 58 ALA B CA 1
ATOM 945 C C . ALA B 1 58 ? 2.006 -14.555 -2.029 1 98.06 58 ALA B C 1
ATOM 947 O O . ALA B 1 58 ? 1.092 -15.273 -1.616 1 98.06 58 ALA B O 1
ATOM 948 N N . LYS B 1 59 ? 3.193 -14.852 -1.879 1 98.5 59 LYS B N 1
ATOM 949 C CA . LYS B 1 59 ? 3.602 -16.016 -1.097 1 98.5 59 LYS B CA 1
ATOM 950 C C . LYS B 1 59 ? 3.131 -15.898 0.35 1 98.5 59 LYS B C 1
ATOM 952 O O . LYS B 1 59 ? 2.596 -16.859 0.914 1 98.5 59 LYS B O 1
ATOM 957 N N . ASP B 1 60 ? 3.34 -14.797 0.916 1 98 60 ASP B N 1
ATOM 958 C CA . ASP B 1 60 ? 2.986 -14.531 2.307 1 98 60 ASP B CA 1
ATOM 959 C C . ASP B 1 60 ? 1.497 -14.773 2.549 1 98 60 ASP B C 1
ATOM 961 O O . ASP B 1 60 ? 1.098 -15.172 3.643 1 98 60 ASP B O 1
ATOM 965 N N . HIS B 1 61 ? 0.706 -14.531 1.51 1 97.44 61 HIS B N 1
ATOM 966 C CA . HIS B 1 61 ? -0.741 -14.633 1.666 1 97.44 61 HIS B CA 1
ATOM 967 C C . HIS B 1 61 ? -1.27 -15.93 1.056 1 97.44 61 HIS B C 1
ATOM 969 O O . HIS B 1 61 ? -2.479 -16.078 0.874 1 97.44 61 HIS B O 1
ATOM 975 N N . GLY B 1 62 ? -0.362 -16.781 0.617 1 96.38 62 GLY B N 1
ATOM 976 C CA . GLY B 1 62 ? -0.744 -18.125 0.219 1 96.38 62 GLY B CA 1
ATOM 977 C C . GLY B 1 62 ? -1.356 -18.188 -1.168 1 96.38 62 GLY B C 1
ATOM 978 O O . GLY B 1 62 ? -2.166 -19.078 -1.456 1 96.38 62 GLY B O 1
ATOM 979 N N . ILE B 1 63 ? -0.992 -17.281 -1.91 1 95.88 63 ILE B N 1
ATOM 980 C CA . ILE B 1 63 ? -1.494 -17.266 -3.279 1 95.88 63 ILE B CA 1
ATOM 981 C C . ILE B 1 63 ? -0.614 -18.156 -4.16 1 95.88 63 ILE B C 1
ATOM 983 O O . ILE B 1 63 ? -1.104 -18.797 -5.09 1 95.88 63 ILE B O 1
ATOM 987 N N . ILE B 1 64 ? 0.592 -18.188 -3.871 1 94.81 64 ILE B N 1
ATOM 988 C CA . ILE B 1 64 ? 1.551 -19.047 -4.559 1 94.81 64 ILE B CA 1
ATOM 989 C C . ILE B 1 64 ? 2.471 -19.719 -3.539 1 94.81 64 ILE B C 1
ATOM 991 O O . ILE B 1 64 ? 2.592 -19.25 -2.404 1 94.81 64 ILE B O 1
#

Foldseek 3Di:
DPPPLQLVDAQLAPDDDPCGRPVVVQQCVCVVVVQAGRLSLAPSVLSVVVRRHPVSSCVRVPND/DPPPLQLPDAQLAPDDDPCGRPVVVQQCVCVVVVQAGRLSLADSVLSVVVRRHPVSSCVRVPND

Secondary structure (DSSP, 8-state):
---B----SPP---S--TTTT-HHHHHHHHHHTT--S-GGGS-HHHHTTT---HHHHHHHTT--/---B----SPP---S--TTTT-HHHHHHHHHHHT--S-GGGS-HHHHTTT---HHHHHHHTT--

Sequence (128 aa):
MEIKCDNKRNCPCTYDCPRHGKCCACVAHHRDHNEGVPGCFFSKEAEATYDRSIKALAKDHGIIMEIKCDNKRNCPCTYDCPRHGKCCACVAHHRDHNEGVPGCFFSKEAEATYDRSIKALAKDHGII

pLDDT: mean 88.27, std 14.87, range [32.5, 98.5]

Radius of gyration: 13.78 Å; Cα contacts (8 Å, |Δi|>4): 203; chains: 2; bounding box: 29×41×31 Å

Organism: NCBI:txid33039